Protein AF-A0A7V2IB94-F1 (afdb_monomer_lite)

Structure (mmCIF, N/CA/C/O backbone):
data_AF-A0A7V2IB94-F1
#
_entry.id   AF-A0A7V2IB94-F1
#
loop_
_atom_site.group_PDB
_atom_site.id
_atom_site.type_symbol
_atom_site.label_atom_id
_atom_site.label_alt_id
_atom_site.label_comp_id
_atom_site.label_asym_id
_atom_site.label_entity_id
_atom_site.label_seq_id
_atom_site.pdbx_PDB_ins_code
_atom_site.Cartn_x
_atom_site.Cartn_y
_atom_site.Cartn_z
_atom_site.occupancy
_atom_site.B_iso_or_equiv
_atom_site.auth_seq_id
_atom_site.auth_comp_id
_atom_site.auth_asym_id
_atom_site.auth_atom_id
_atom_site.pdbx_PDB_model_num
ATOM 1 N N . MET A 1 1 ? 20.869 -23.017 27.651 1.00 39.19 1 MET A N 1
ATOM 2 C CA . MET A 1 1 ? 20.939 -22.911 26.179 1.00 39.19 1 MET A CA 1
ATOM 3 C C . MET A 1 1 ? 19.869 -21.927 25.729 1.00 39.19 1 MET A C 1
ATOM 5 O O . MET A 1 1 ? 18.706 -22.294 25.656 1.00 39.19 1 MET A O 1
ATOM 9 N N . HIS A 1 2 ? 20.225 -20.655 25.545 1.00 42.75 2 HIS A N 1
ATOM 10 C CA . HIS A 1 2 ? 19.278 -19.626 25.108 1.00 42.75 2 HIS A CA 1
ATOM 11 C C . HIS A 1 2 ? 19.167 -19.686 23.583 1.00 42.75 2 HIS A C 1
ATOM 13 O O . HIS A 1 2 ? 19.988 -19.112 22.870 1.00 42.75 2 HIS A O 1
ATOM 19 N N . GLY A 1 3 ? 18.197 -20.451 23.083 1.00 37.16 3 GLY A N 1
ATOM 20 C CA . GLY A 1 3 ? 17.887 -20.502 21.658 1.00 37.16 3 GLY A CA 1
ATOM 21 C C . GLY A 1 3 ? 17.416 -19.129 21.183 1.00 37.16 3 GLY A C 1
ATOM 22 O O . GLY A 1 3 ? 16.375 -18.638 21.614 1.00 37.16 3 GLY A O 1
ATOM 23 N N . ARG A 1 4 ? 18.202 -18.490 20.316 1.00 44.38 4 ARG A N 1
ATOM 24 C CA . ARG A 1 4 ? 17.865 -17.217 19.675 1.00 44.38 4 ARG A CA 1
ATOM 25 C C . ARG A 1 4 ? 16.646 -17.435 18.777 1.00 44.38 4 ARG A C 1
ATOM 27 O O . ARG A 1 4 ? 16.719 -18.200 17.818 1.00 44.38 4 ARG A O 1
ATOM 34 N N . ALA A 1 5 ? 15.534 -16.773 19.092 1.00 47.72 5 ALA A N 1
ATOM 35 C CA . ALA A 1 5 ? 14.359 -16.753 18.228 1.00 47.72 5 ALA A CA 1
ATOM 36 C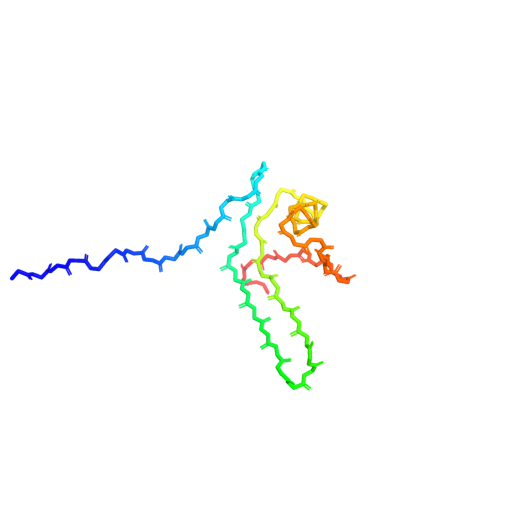 C . ALA A 1 5 ? 14.765 -16.277 16.816 1.00 47.72 5 ALA A C 1
ATOM 38 O O . ALA A 1 5 ? 15.531 -15.312 16.705 1.00 47.72 5 ALA A O 1
ATOM 39 N N . PRO A 1 6 ? 14.286 -16.913 15.731 1.00 47.38 6 PRO A N 1
ATOM 40 C CA . PRO A 1 6 ? 14.520 -16.396 14.391 1.00 47.38 6 PRO A CA 1
ATOM 41 C C . PRO A 1 6 ? 13.888 -15.003 14.299 1.00 47.38 6 PRO A C 1
ATOM 43 O O . PRO A 1 6 ? 12.731 -14.822 14.683 1.00 47.38 6 PRO A O 1
ATOM 46 N N . SER A 1 7 ? 14.640 -14.011 13.816 1.00 49.81 7 SER A N 1
ATOM 47 C CA . SER A 1 7 ? 14.155 -12.642 13.621 1.00 49.81 7 SER A CA 1
ATOM 48 C C . SER A 1 7 ? 13.090 -12.618 12.519 1.00 49.81 7 SER A C 1
ATOM 50 O O . SER A 1 7 ? 13.372 -12.365 11.349 1.00 49.81 7 SER A O 1
ATOM 52 N N . ARG A 1 8 ? 11.848 -12.929 12.886 1.00 52.16 8 ARG A N 1
ATOM 53 C CA . ARG A 1 8 ? 10.677 -12.873 12.014 1.00 52.16 8 ARG A CA 1
ATOM 54 C C . ARG A 1 8 ? 10.230 -11.419 11.859 1.00 52.16 8 ARG A C 1
ATOM 56 O O . ARG A 1 8 ? 9.461 -10.920 12.672 1.00 52.16 8 ARG A O 1
ATOM 63 N N . ARG A 1 9 ? 10.662 -10.746 10.796 1.00 46.53 9 ARG A N 1
ATOM 64 C CA . ARG A 1 9 ? 9.857 -9.688 10.166 1.00 46.53 9 ARG A CA 1
ATOM 65 C C . ARG A 1 9 ? 9.757 -10.035 8.689 1.00 46.53 9 ARG A C 1
ATOM 67 O O . ARG A 1 9 ? 10.638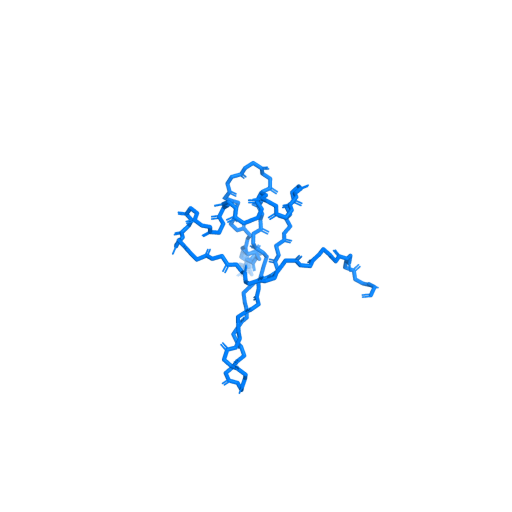 -9.720 7.900 1.00 46.53 9 ARG A O 1
ATOM 74 N N . GLY A 1 10 ? 8.745 -10.852 8.400 1.00 45.16 10 GLY A N 1
ATOM 75 C CA . GLY A 1 10 ? 8.472 -11.424 7.091 1.00 45.16 10 GLY A CA 1
ATOM 76 C C . GLY A 1 10 ? 8.085 -10.336 6.108 1.00 45.16 10 GLY A C 1
ATOM 77 O O . GLY A 1 10 ? 7.113 -9.620 6.317 1.00 45.16 10 GLY A O 1
ATOM 78 N N . ALA A 1 11 ? 8.870 -10.237 5.052 1.00 50.19 11 ALA A N 1
ATOM 79 C CA . ALA A 1 11 ? 8.603 -9.393 3.916 1.00 50.19 11 ALA A CA 1
ATOM 80 C C . ALA A 1 11 ? 8.633 -10.337 2.712 1.00 50.19 11 ALA A C 1
ATOM 82 O O . ALA A 1 11 ? 9.695 -10.823 2.320 1.00 50.19 11 ALA A O 1
ATOM 83 N N . HIS A 1 12 ? 7.454 -10.718 2.224 1.00 56.12 12 HIS A N 1
ATOM 84 C CA . HIS A 1 12 ? 7.345 -11.632 1.094 1.00 56.12 12 HIS A CA 1
ATOM 85 C C . HIS A 1 12 ? 7.660 -10.833 -0.174 1.00 56.12 12 HIS A C 1
ATOM 87 O O . HIS A 1 12 ? 6.944 -9.889 -0.506 1.00 56.12 12 HIS A O 1
ATOM 93 N N . ARG A 1 13 ? 8.766 -11.165 -0.850 1.00 55.41 13 ARG A N 1
ATOM 94 C CA . ARG A 1 13 ? 9.095 -10.588 -2.159 1.00 55.41 13 ARG A CA 1
ATOM 95 C C . ARG A 1 13 ? 8.181 -11.234 -3.191 1.00 55.41 13 ARG A C 1
ATOM 97 O O . ARG A 1 13 ? 8.154 -12.458 -3.289 1.00 55.41 13 ARG A O 1
ATOM 104 N N . VAL A 1 14 ? 7.434 -10.429 -3.930 1.00 56.81 14 VAL A N 1
ATOM 105 C CA . VAL A 1 14 ? 6.601 -10.896 -5.041 1.00 56.81 14 VAL A CA 1
ATOM 106 C C . VAL A 1 14 ? 6.934 -9.983 -6.216 1.00 56.81 14 VAL A C 1
ATOM 108 O O . VAL A 1 14 ? 6.718 -8.786 -6.111 1.00 56.81 14 VAL A O 1
ATOM 111 N N . GLY A 1 15 ? 7.540 -10.517 -7.279 1.00 59.72 15 GLY A N 1
ATOM 112 C CA . GLY A 1 15 ? 7.950 -9.730 -8.453 1.00 59.72 15 GLY A CA 1
ATOM 113 C C . GLY A 1 15 ? 9.154 -8.790 -8.253 1.00 59.72 15 GLY A C 1
ATOM 114 O O . GLY A 1 15 ? 9.749 -8.723 -7.171 1.00 59.72 15 GLY A O 1
ATOM 115 N N . ASP A 1 16 ? 9.518 -8.097 -9.338 1.00 66.06 16 ASP A N 1
ATOM 116 C CA . ASP A 1 16 ? 10.732 -7.294 -9.597 1.00 66.06 16 ASP A CA 1
ATOM 117 C C . ASP A 1 16 ? 10.976 -6.118 -8.624 1.00 66.06 16 ASP A C 1
ATOM 119 O O . ASP A 1 16 ? 10.957 -4.946 -8.991 1.00 66.06 16 ASP A O 1
ATOM 123 N N . GLY A 1 17 ? 11.232 -6.419 -7.349 1.00 84.69 17 GLY A N 1
ATOM 124 C CA . GLY A 1 17 ? 11.561 -5.419 -6.327 1.00 84.69 17 GLY A CA 1
ATOM 125 C C . GLY A 1 17 ? 10.375 -4.930 -5.493 1.00 84.69 17 GLY A C 1
ATOM 126 O O . GLY A 1 17 ? 10.538 -3.980 -4.734 1.00 84.69 17 GLY A O 1
ATOM 127 N N . VAL A 1 18 ? 9.212 -5.584 -5.574 1.00 92.00 18 VAL A N 1
ATOM 128 C CA . VAL A 1 18 ? 8.049 -5.259 -4.732 1.00 92.00 18 VAL A CA 1
ATOM 129 C C . VAL A 1 18 ? 8.048 -6.101 -3.457 1.00 92.00 18 VAL A C 1
ATOM 131 O O . VAL A 1 18 ? 8.298 -7.315 -3.462 1.00 92.00 18 VAL A O 1
ATOM 134 N N . ARG A 1 19 ? 7.757 -5.449 -2.332 1.00 91.81 19 ARG A N 1
ATOM 135 C CA . ARG A 1 19 ? 7.768 -6.057 -1.006 1.00 91.81 19 ARG A CA 1
ATOM 136 C C . ARG A 1 19 ? 6.660 -5.494 -0.125 1.00 91.81 19 ARG A C 1
ATOM 138 O O . ARG A 1 19 ? 6.722 -4.356 0.329 1.00 91.81 19 ARG A O 1
ATOM 145 N N . TYR A 1 20 ? 5.673 -6.332 0.178 1.00 89.88 20 TYR A N 1
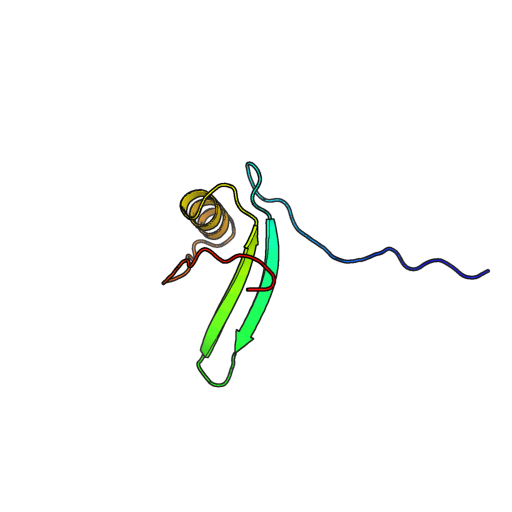ATOM 146 C CA . TYR A 1 20 ? 4.606 -5.989 1.116 1.00 89.88 20 TYR A CA 1
ATOM 147 C C . TYR A 1 20 ? 5.116 -6.124 2.551 1.00 89.88 20 TYR A C 1
ATOM 149 O O . TYR A 1 20 ? 5.484 -7.212 3.000 1.00 89.88 20 TYR A O 1
ATOM 157 N N . LEU A 1 21 ? 5.171 -4.995 3.254 1.00 91.56 21 LEU A N 1
ATOM 158 C CA . LEU A 1 21 ? 5.745 -4.867 4.593 1.00 91.56 21 LEU A CA 1
ATOM 159 C C . LEU A 1 21 ? 4.687 -5.038 5.680 1.00 91.56 21 LEU A C 1
ATOM 161 O O . LEU A 1 21 ? 4.964 -5.587 6.750 1.00 91.56 21 LEU A O 1
ATOM 165 N N . ARG A 1 22 ? 3.475 -4.528 5.438 1.00 91.00 22 ARG A N 1
ATOM 166 C CA . ARG A 1 22 ? 2.396 -4.579 6.422 1.00 91.00 22 ARG A CA 1
ATOM 167 C C . ARG A 1 22 ? 1.029 -4.596 5.768 1.00 91.00 22 ARG A C 1
ATOM 169 O O . ARG A 1 22 ? 0.797 -3.911 4.785 1.00 91.00 22 ARG A O 1
ATOM 176 N N . TYR A 1 23 ? 0.123 -5.314 6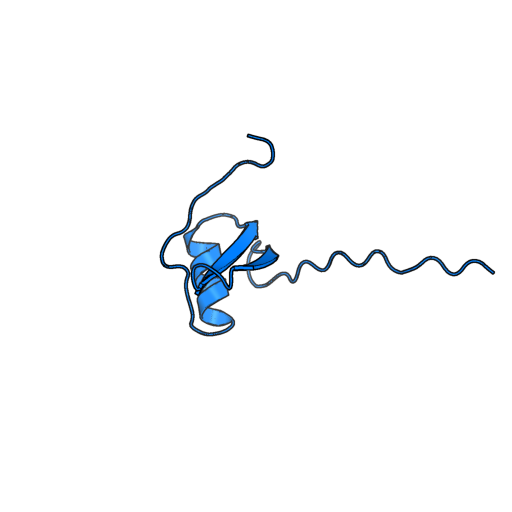.411 1.00 92.12 23 TYR A N 1
ATOM 177 C CA . TYR A 1 23 ? -1.300 -5.319 6.127 1.00 92.12 23 TYR A CA 1
ATOM 178 C C . TYR A 1 23 ? -2.051 -4.915 7.397 1.00 92.12 23 TYR A C 1
ATOM 180 O O . TYR A 1 23 ? -1.705 -5.372 8.492 1.00 92.12 23 TYR A O 1
ATOM 188 N N . ARG A 1 24 ? -3.050 -4.044 7.271 1.00 93.62 24 ARG A N 1
ATOM 189 C CA . ARG A 1 24 ? -3.956 -3.661 8.359 1.00 93.62 24 ARG A CA 1
ATOM 190 C C . ARG A 1 24 ? -5.380 -3.583 7.837 1.00 93.62 24 ARG A C 1
ATOM 192 O O . ARG A 1 24 ? -5.612 -3.044 6.763 1.00 93.62 24 ARG A O 1
ATOM 199 N N . TYR A 1 25 ? -6.316 -4.067 8.640 1.00 95.75 25 TYR A N 1
ATOM 200 C CA . TYR A 1 25 ? -7.744 -3.879 8.427 1.00 95.75 25 TYR A CA 1
ATOM 201 C C . TYR A 1 25 ? -8.291 -3.001 9.550 1.00 95.75 25 TYR A C 1
ATOM 203 O O . TYR A 1 25 ? -8.056 -3.292 10.725 1.00 95.75 25 TYR A O 1
ATOM 211 N N . ASP A 1 26 ? -8.988 -1.930 9.187 1.00 96.19 26 ASP A N 1
ATOM 212 C CA . ASP A 1 26 ? -9.75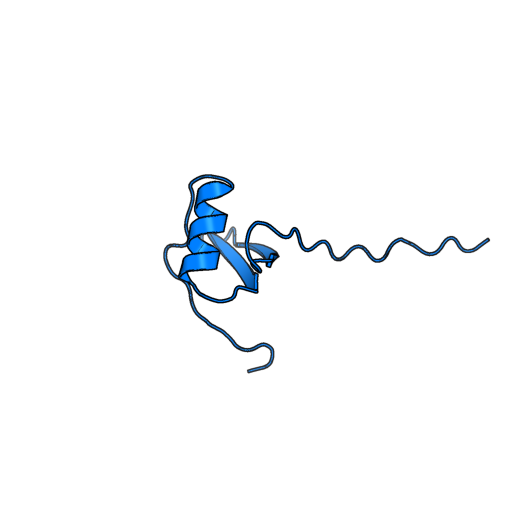1 -1.111 10.117 1.00 96.19 26 ASP A CA 1
ATOM 213 C C . ASP A 1 26 ? -11.227 -1.512 10.056 1.00 96.19 26 ASP A C 1
ATOM 215 O O . ASP A 1 26 ? -11.942 -1.173 9.114 1.00 96.19 26 ASP A O 1
ATOM 219 N N . ALA A 1 27 ? -11.693 -2.220 11.084 1.00 95.94 27 ALA A N 1
ATOM 220 C CA . ALA A 1 27 ? -13.076 -2.674 11.166 1.00 95.94 27 ALA A CA 1
ATOM 221 C C . ALA A 1 27 ? -14.085 -1.524 11.330 1.00 95.94 27 ALA A C 1
ATOM 223 O O . ALA A 1 27 ? -15.249 -1.706 10.987 1.00 95.94 27 ALA A O 1
ATOM 224 N N . GLY A 1 28 ? -13.659 -0.360 11.839 1.00 97.81 28 GLY A N 1
ATOM 225 C CA . GLY A 1 28 ? -14.546 0.788 12.032 1.00 97.81 28 GLY A CA 1
ATOM 226 C C . GLY A 1 28 ? -14.976 1.421 10.709 1.00 97.81 28 GLY A C 1
ATOM 227 O O . GLY A 1 28 ? -16.151 1.728 10.528 1.00 97.81 28 GLY A O 1
ATOM 228 N N . SER A 1 29 ? -14.037 1.581 9.772 1.00 96.88 29 SER A N 1
ATOM 229 C CA . SER A 1 29 ? -14.316 2.118 8.432 1.00 96.88 29 SER A CA 1
ATOM 230 C C . SER A 1 29 ? -14.503 1.053 7.347 1.00 96.88 29 SER A C 1
ATOM 232 O O . SER A 1 29 ? -14.912 1.387 6.237 1.00 96.88 29 SER A O 1
ATOM 234 N N . GLY A 1 30 ? -14.185 -0.212 7.636 1.00 95.62 30 GLY A N 1
ATOM 235 C CA . GLY A 1 30 ? -14.174 -1.297 6.651 1.00 95.62 30 GLY A CA 1
ATOM 236 C C . GLY A 1 30 ? -13.010 -1.215 5.656 1.00 95.62 30 GLY A C 1
ATOM 237 O O . GLY A 1 30 ? -13.053 -1.869 4.615 1.00 95.62 30 GLY A O 1
ATOM 238 N N . LYS A 1 31 ? -11.977 -0.411 5.939 1.00 95.75 31 LYS A N 1
ATOM 239 C CA . LYS A 1 31 ? -10.856 -0.164 5.021 1.00 95.75 31 LYS A CA 1
ATOM 240 C C . LYS A 1 31 ? -9.678 -1.099 5.262 1.00 95.75 31 LYS A C 1
ATOM 242 O O . LYS A 1 31 ? -9.378 -1.495 6.389 1.00 95.75 31 LYS A O 1
ATOM 247 N N . VAL A 1 32 ? -8.960 -1.391 4.183 1.00 95.19 32 VAL A N 1
ATOM 248 C CA . VAL A 1 32 ? -7.706 -2.147 4.192 1.00 95.19 32 VAL A CA 1
ATOM 249 C C . VAL A 1 32 ? -6.563 -1.223 3.798 1.00 95.19 32 VAL A C 1
ATOM 251 O O . VAL A 1 32 ? -6.665 -0.474 2.832 1.00 95.19 32 VAL A O 1
ATOM 254 N N . PHE A 1 33 ? -5.457 -1.313 4.531 1.00 94.94 33 PHE A N 1
ATOM 255 C CA . PHE A 1 33 ? -4.234 -0.572 4.257 1.00 94.94 33 PHE A CA 1
ATOM 256 C C . PHE A 1 33 ? -3.060 -1.533 4.114 1.00 94.94 33 PHE A C 1
ATOM 258 O O . PHE A 1 33 ? -2.782 -2.342 5.006 1.00 94.94 33 PHE A O 1
ATOM 265 N N . CYS A 1 34 ? -2.334 -1.390 3.011 1.00 94.62 34 CYS A N 1
ATOM 266 C CA . CYS A 1 34 ? -1.099 -2.110 2.748 1.00 94.62 34 CYS A CA 1
ATOM 267 C C . CYS A 1 34 ? 0.065 -1.117 2.750 1.00 94.62 34 CYS A C 1
ATOM 269 O O . CYS A 1 34 ? 0.025 -0.120 2.038 1.00 94.62 34 CYS A O 1
ATOM 271 N N . LEU A 1 35 ? 1.109 -1.404 3.527 1.00 94.62 35 LEU A N 1
ATOM 272 C CA . LEU A 1 35 ? 2.401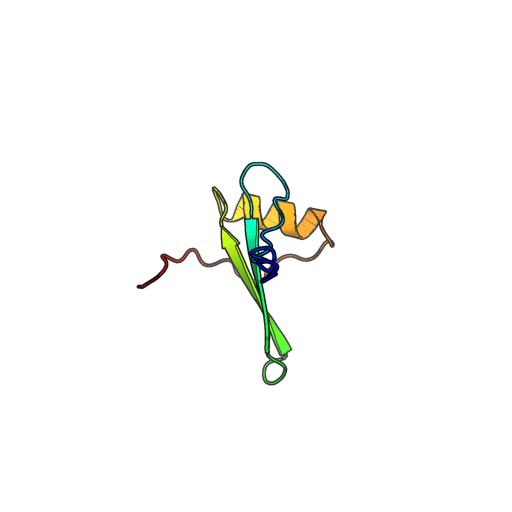 -0.737 3.391 1.00 94.62 35 LEU A CA 1
ATOM 273 C C . LEU A 1 35 ? 3.284 -1.603 2.500 1.00 94.62 35 LEU A C 1
ATOM 275 O O . LEU A 1 35 ? 3.522 -2.774 2.813 1.00 94.62 35 LEU A O 1
ATOM 279 N N . VAL A 1 36 ? 3.763 -1.023 1.407 1.00 94.12 36 VAL A N 1
ATOM 280 C CA . VAL A 1 36 ? 4.527 -1.708 0.369 1.00 94.12 36 VAL A CA 1
ATOM 281 C C . VAL A 1 36 ? 5.727 -0.857 -0.023 1.00 94.12 36 VAL A C 1
ATOM 283 O O . VAL A 1 36 ? 5.620 0.356 -0.151 1.00 94.12 36 VAL A O 1
ATOM 286 N N . GLU A 1 37 ? 6.867 -1.509 -0.203 1.00 94.12 37 GLU A N 1
ATOM 287 C CA . GLU A 1 37 ? 8.048 -0.941 -0.844 1.00 94.12 37 GLU A CA 1
ATOM 288 C C . GLU A 1 37 ? 8.092 -1.473 -2.273 1.00 94.12 37 GLU A C 1
ATOM 290 O O . GLU A 1 37 ? 7.997 -2.684 -2.486 1.00 94.12 37 GLU A O 1
ATOM 295 N N . ALA A 1 38 ? 8.162 -0.581 -3.254 1.00 93.50 38 ALA A N 1
ATOM 296 C CA . ALA A 1 38 ? 8.087 -0.928 -4.665 1.00 93.50 38 ALA A CA 1
ATOM 297 C C . ALA A 1 38 ? 8.846 0.107 -5.506 1.00 93.50 38 ALA A C 1
ATOM 299 O O . ALA A 1 38 ? 8.931 1.263 -5.096 1.00 93.50 38 ALA A O 1
ATOM 300 N N . PRO A 1 39 ? 9.350 -0.271 -6.695 1.00 93.44 39 PRO A N 1
ATOM 301 C CA . PRO A 1 39 ? 9.995 0.675 -7.606 1.00 93.44 39 PRO A CA 1
ATOM 302 C C . PRO A 1 39 ? 9.009 1.681 -8.224 1.00 93.44 39 PRO A C 1
ATOM 304 O O . PRO A 1 39 ? 9.433 2.731 -8.694 1.00 93.44 39 PRO A O 1
ATOM 307 N N . SER A 1 40 ? 7.708 1.366 -8.249 1.00 93.38 40 SER A N 1
ATOM 308 C CA . SER A 1 40 ? 6.642 2.288 -8.649 1.00 93.38 40 SER A CA 1
ATOM 309 C C . SER A 1 40 ? 5.278 1.840 -8.107 1.00 93.38 40 SER A C 1
ATOM 311 O O . SER A 1 40 ? 5.109 0.697 -7.660 1.00 93.38 40 SER A O 1
ATOM 313 N N . LYS A 1 41 ? 4.277 2.726 -8.183 1.00 94.25 41 LYS A N 1
ATOM 314 C CA . LYS A 1 41 ? 2.885 2.416 -7.811 1.00 94.25 41 LYS A CA 1
ATOM 315 C C . LYS A 1 41 ? 2.287 1.323 -8.697 1.00 94.25 41 LYS A C 1
ATOM 317 O O . LYS A 1 41 ? 1.572 0.450 -8.210 1.00 94.25 41 LYS A O 1
ATOM 322 N N . GLU A 1 42 ? 2.610 1.343 -9.986 1.00 94.12 42 GLU A N 1
ATOM 323 C CA . GLU A 1 42 ? 2.158 0.368 -10.981 1.00 94.12 42 GLU A CA 1
ATOM 324 C C . GLU A 1 42 ? 2.727 -1.017 -10.679 1.00 94.12 42 GLU A C 1
ATOM 326 O O . GLU A 1 42 ? 1.994 -2.001 -10.759 1.00 94.12 42 GLU A O 1
ATOM 331 N N . ALA A 1 43 ? 3.999 -1.095 -10.266 1.00 93.81 43 ALA A N 1
ATOM 332 C CA . ALA A 1 43 ? 4.621 -2.350 -9.856 1.00 93.81 43 ALA A CA 1
ATOM 333 C C . ALA A 1 43 ? 3.919 -2.947 -8.626 1.00 93.81 43 ALA A C 1
ATOM 335 O O . ALA A 1 43 ? 3.585 -4.134 -8.619 1.00 93.81 43 ALA A O 1
ATOM 336 N N . ALA A 1 44 ? 3.616 -2.123 -7.615 1.00 94.12 44 ALA A N 1
ATOM 337 C CA . ALA A 1 44 ? 2.822 -2.560 -6.468 1.00 94.12 44 ALA A CA 1
ATOM 338 C C . ALA A 1 44 ? 1.427 -3.053 -6.898 1.00 94.12 44 ALA A C 1
ATOM 340 O O . ALA A 1 44 ? 1.009 -4.143 -6.514 1.00 94.12 44 ALA A O 1
ATOM 341 N N . ALA A 1 45 ? 0.720 -2.298 -7.744 1.00 94.06 45 ALA A N 1
ATOM 342 C CA . ALA A 1 45 ? -0.614 -2.661 -8.223 1.00 94.06 45 ALA A CA 1
ATOM 343 C C . ALA A 1 45 ? -0.632 -3.964 -9.042 1.00 94.06 45 ALA A C 1
ATOM 345 O O . ALA A 1 45 ? -1.556 -4.767 -8.896 1.00 94.06 45 ALA A O 1
ATOM 346 N N . ALA A 1 46 ? 0.367 -4.174 -9.906 1.00 93.12 46 ALA A N 1
ATOM 347 C CA . ALA A 1 46 ? 0.503 -5.383 -10.712 1.00 93.12 46 ALA A CA 1
ATOM 348 C C . ALA A 1 46 ? 0.652 -6.615 -9.816 1.00 93.12 46 ALA A C 1
ATOM 350 O O . ALA A 1 46 ? -0.142 -7.548 -9.916 1.00 93.12 46 ALA A O 1
ATOM 351 N N . VAL A 1 47 ? 1.576 -6.555 -8.858 1.00 91.25 47 VAL A N 1
ATOM 352 C CA . VAL A 1 47 ? 1.827 -7.637 -7.904 1.00 91.25 47 VAL A CA 1
ATOM 353 C C . VAL A 1 47 ? 0.615 -7.917 -7.010 1.00 91.25 47 VAL A C 1
ATOM 355 O O . VAL A 1 47 ? 0.279 -9.078 -6.781 1.00 91.25 47 VAL A O 1
ATOM 358 N N . HIS A 1 48 ? -0.082 -6.880 -6.529 1.00 91.12 48 HIS A N 1
ATOM 359 C CA . HIS A 1 48 ? -1.316 -7.056 -5.749 1.00 91.12 48 HIS A CA 1
ATOM 360 C C . HIS A 1 48 ? -2.379 -7.822 -6.546 1.00 91.12 48 HIS A C 1
ATOM 362 O O . HIS A 1 48 ? -2.998 -8.769 -6.053 1.00 91.12 48 HIS A O 1
ATOM 368 N N . ARG A 1 49 ? -2.552 -7.427 -7.815 1.00 91.81 49 ARG A N 1
ATOM 369 C CA . ARG A 1 49 ? -3.512 -8.041 -8.729 1.00 91.81 49 ARG A CA 1
ATOM 370 C C . ARG A 1 49 ? -3.129 -9.480 -9.062 1.00 91.81 49 ARG A C 1
ATOM 372 O O . ARG A 1 49 ? -4.008 -10.330 -9.099 1.00 91.81 49 ARG A O 1
ATOM 379 N N . GLU A 1 50 ? -1.854 -9.779 -9.272 1.00 89.69 50 GLU A N 1
ATOM 380 C CA . GLU A 1 50 ? -1.391 -11.153 -9.503 1.00 89.69 50 GLU A CA 1
ATOM 381 C C . GLU A 1 50 ? -1.603 -12.052 -8.280 1.00 89.69 50 GLU A C 1
ATOM 383 O O . GLU A 1 50 ? -1.956 -13.220 -8.430 1.00 89.69 50 GLU A O 1
ATOM 388 N N . ALA A 1 51 ? -1.431 -11.513 -7.070 1.00 86.69 51 ALA A N 1
ATOM 389 C CA . ALA A 1 51 ? -1.551 -12.287 -5.842 1.00 86.69 51 ALA A CA 1
ATOM 390 C C . ALA A 1 51 ? -2.989 -12.754 -5.562 1.00 86.69 51 ALA A C 1
ATOM 392 O O . ALA A 1 51 ? -3.197 -13.902 -5.169 1.00 86.69 51 ALA A O 1
ATOM 393 N N . HIS A 1 52 ? -3.981 -11.872 -5.717 1.00 85.56 52 HIS A N 1
ATOM 394 C CA . HIS A 1 52 ? -5.375 -12.194 -5.373 1.00 85.56 52 HIS A CA 1
ATOM 395 C C . HIS A 1 52 ? -6.426 -11.404 -6.170 1.00 85.56 52 HIS A C 1
ATOM 397 O O . HIS A 1 52 ? -7.583 -11.321 -5.763 1.00 85.56 52 HIS A O 1
ATOM 403 N N . GLY A 1 53 ? -6.050 -10.779 -7.285 1.00 88.19 53 GLY A N 1
ATOM 404 C CA . GLY A 1 53 ? -6.973 -10.081 -8.188 1.00 88.19 53 GLY A CA 1
ATOM 405 C C . GLY A 1 53 ? -7.503 -8.737 -7.682 1.00 88.19 53 GLY A C 1
ATOM 406 O O . GLY A 1 53 ? -8.157 -8.027 -8.442 1.00 88.19 53 GLY A O 1
ATOM 407 N N . LEU A 1 54 ? -7.206 -8.360 -6.435 1.00 87.94 54 LEU A N 1
ATOM 408 C CA . LEU A 1 54 ? -7.630 -7.083 -5.855 1.00 87.94 54 LEU A CA 1
ATOM 409 C C . LEU A 1 54 ? -6.536 -6.031 -6.026 1.00 87.94 54 LEU A C 1
ATOM 411 O O . LEU A 1 54 ? -5.345 -6.333 -6.056 1.00 87.94 54 LEU A O 1
ATOM 415 N N . VAL A 1 55 ? -6.949 -4.774 -6.096 1.00 91.50 55 VAL A N 1
ATOM 416 C CA . VAL A 1 55 ? -6.077 -3.603 -6.230 1.00 91.50 55 VAL A CA 1
ATOM 417 C C . VAL A 1 55 ? -6.574 -2.541 -5.262 1.00 91.50 55 VAL A C 1
ATOM 419 O O . VAL A 1 55 ? -7.757 -2.525 -4.939 1.00 91.50 55 VAL A O 1
ATOM 422 N N . ALA A 1 56 ? -5.674 -1.698 -4.761 1.00 93.44 56 ALA A N 1
ATOM 423 C CA . ALA A 1 56 ? -6.089 -0.583 -3.920 1.00 93.44 56 ALA A CA 1
ATOM 424 C C . ALA A 1 56 ? -6.862 0.445 -4.760 1.00 93.44 56 ALA A C 1
ATOM 426 O O . ALA A 1 56 ? -6.488 0.691 -5.908 1.00 93.44 56 ALA A O 1
ATOM 427 N N . ASP A 1 57 ? -7.894 1.057 -4.177 1.00 95.81 57 ASP A N 1
ATOM 428 C CA . ASP A 1 57 ? -8.615 2.172 -4.804 1.00 95.81 57 ASP A CA 1
ATOM 429 C C . ASP A 1 57 ? -7.691 3.381 -5.015 1.00 95.81 57 ASP A C 1
ATOM 431 O O . ASP A 1 57 ? -7.777 4.080 -6.022 1.00 95.81 57 ASP A O 1
ATOM 435 N N . GLU A 1 58 ? -6.759 3.589 -4.081 1.00 95.56 58 GLU A N 1
ATOM 436 C CA . GLU A 1 58 ? -5.755 4.647 -4.127 1.00 95.56 58 GLU A CA 1
ATOM 437 C C . GLU A 1 58 ? -4.375 4.110 -3.733 1.00 95.56 58 GLU A C 1
ATOM 439 O O . GLU A 1 58 ? -4.240 3.302 -2.811 1.00 95.56 58 GLU A O 1
ATOM 444 N N . ILE A 1 59 ? -3.331 4.594 -4.415 1.00 96.19 59 ILE A N 1
ATOM 445 C CA . ILE A 1 59 ? -1.931 4.333 -4.062 1.00 96.19 59 ILE A CA 1
ATOM 446 C C . ILE A 1 59 ? -1.224 5.671 -3.872 1.00 96.19 59 ILE A C 1
ATOM 448 O O . ILE A 1 59 ? -1.040 6.454 -4.811 1.00 96.19 59 ILE A O 1
ATOM 452 N N . ILE A 1 60 ? -0.801 5.917 -2.639 1.00 95.50 60 ILE A N 1
ATOM 453 C CA . ILE A 1 60 ? -0.109 7.134 -2.232 1.00 95.50 60 ILE A CA 1
ATOM 454 C C . ILE A 1 60 ? 1.342 6.756 -1.957 1.00 95.50 60 ILE A C 1
ATOM 456 O O . ILE A 1 60 ? 1.615 5.808 -1.226 1.00 95.50 60 ILE A O 1
ATOM 460 N N . GLU A 1 61 ? 2.261 7.474 -2.593 1.00 94.88 61 GLU A N 1
ATOM 461 C CA . GLU A 1 61 ? 3.687 7.330 -2.318 1.00 94.88 61 GLU A CA 1
ATOM 462 C C . GLU A 1 61 ? 4.014 8.139 -1.068 1.00 94.88 61 GLU A C 1
ATOM 464 O O . GLU A 1 61 ? 3.505 9.248 -0.902 1.00 94.88 61 GLU A O 1
ATOM 469 N N . VAL A 1 62 ? 4.799 7.551 -0.172 1.00 93.12 62 VAL A N 1
ATOM 470 C CA . VAL A 1 62 ? 5.119 8.124 1.135 1.00 93.12 62 VAL A CA 1
ATOM 471 C C . VAL A 1 62 ? 6.590 7.886 1.451 1.00 93.12 62 VAL A C 1
ATOM 473 O O . VAL A 1 62 ? 7.147 6.860 1.059 1.00 93.12 62 VAL A O 1
ATOM 476 N N . GLU A 1 63 ? 7.194 8.800 2.207 1.00 90.06 63 GLU A N 1
ATOM 477 C CA . GLU A 1 63 ? 8.512 8.608 2.813 1.00 90.06 63 GLU A CA 1
ATOM 478 C C . GLU A 1 63 ? 8.346 8.243 4.296 1.00 90.06 63 GLU A C 1
ATOM 480 O O . GLU A 1 63 ? 7.498 8.793 5.001 1.00 90.06 63 GLU A O 1
ATOM 485 N N . GLU A 1 64 ? 9.128 7.282 4.795 1.00 82.19 64 GLU A N 1
ATOM 486 C CA . GLU A 1 64 ? 9.050 6.890 6.205 1.00 82.19 64 GLU A CA 1
ATOM 487 C C . GLU A 1 64 ? 9.641 7.989 7.103 1.00 82.19 64 GLU A C 1
ATOM 489 O O . GLU A 1 64 ? 10.812 8.341 6.981 1.00 82.19 64 GLU A O 1
ATOM 494 N N . GLY A 1 65 ? 8.839 8.489 8.049 1.00 81.88 65 GLY A N 1
ATOM 495 C CA . GLY A 1 65 ? 9.279 9.479 9.038 1.00 81.88 65 GLY A CA 1
ATOM 496 C C . GLY A 1 65 ? 9.009 10.942 8.674 1.00 81.88 65 GLY A C 1
ATOM 497 O O . GLY A 1 65 ? 9.518 11.818 9.375 1.00 81.88 65 GLY A O 1
ATOM 498 N N . GLN A 1 66 ? 8.213 11.202 7.634 1.00 53.25 66 GLN A N 1
ATOM 499 C CA . GLN A 1 66 ? 7.628 12.513 7.324 1.00 53.25 66 GLN A CA 1
ATOM 500 C C . GLN A 1 66 ? 6.140 12.563 7.676 1.00 53.25 66 GLN A C 1
ATOM 502 O O . GLN A 1 66 ? 5.458 11.519 7.542 1.00 53.25 66 GLN A O 1
#

pLDDT: mean 81.58, std 19.22, range [37.16, 97.81]

Sequence (66 aa):
MHGRAPSRRGAHRVGDGVRYLRYRYDAGSGKVFCLVEAPSKEAAAAVHREAHGLVADEIIEVEEGQ

Foldseek 3Di:
DPPDDPPDQDWDDFPDFKTWRDWDADPVVRDIDIDMDDPDLVRNQVRVCVVPNDGDPDDDDDDPPD

Radius of gyration: 14.57 Å; chains: 1; bounding box: 36×35×37 Å

Secondary structure (DSSP, 8-state):
---PPP-----EE-STT-EEEEEEEETTTTEEEEEEE-SSHHHHHHHHHHHHS---S------TT-